Protein AF-A0AAV0K6W0-F1 (afdb_monomer_lite)

Structure (mmCIF, N/CA/C/O backbone):
data_AF-A0AAV0K6W0-F1
#
_entry.id   AF-A0AAV0K6W0-F1
#
loop_
_atom_site.group_PDB
_atom_site.id
_atom_site.type_symbol
_atom_site.label_atom_id
_atom_site.label_alt_id
_atom_site.label_comp_id
_atom_site.label_asym_id
_atom_site.label_entity_id
_atom_site.label_seq_id
_atom_site.pdbx_PDB_ins_code
_atom_site.Cartn_x
_atom_site.Cartn_y
_atom_site.Cartn_z
_atom_site.occupancy
_atom_site.B_iso_or_equiv
_atom_site.auth_seq_id
_atom_site.auth_comp_id
_atom_site.auth_asym_id
_atom_site.auth_atom_id
_atom_site.pdbx_PDB_model_num
ATOM 1 N N . MET A 1 1 ? 7.164 -18.076 -8.371 1.00 51.12 1 MET A N 1
ATOM 2 C CA . MET A 1 1 ? 8.395 -17.567 -7.729 1.00 51.12 1 MET A CA 1
ATOM 3 C C . MET A 1 1 ? 7.975 -16.314 -7.001 1.00 51.12 1 MET A C 1
ATOM 5 O O . MET A 1 1 ? 7.488 -15.410 -7.667 1.00 51.12 1 MET A O 1
ATOM 9 N N . GLN A 1 2 ? 8.088 -16.304 -5.676 1.00 62.50 2 GLN A N 1
ATOM 10 C CA . GLN A 1 2 ? 7.763 -15.122 -4.881 1.00 62.50 2 GLN A CA 1
ATOM 11 C C . GLN A 1 2 ? 8.856 -14.078 -5.130 1.00 62.50 2 GLN A C 1
ATOM 13 O O . GLN A 1 2 ? 10.038 -14.381 -4.972 1.00 62.50 2 GLN A O 1
ATOM 18 N N . HIS A 1 3 ? 8.461 -12.897 -5.593 1.00 76.56 3 HIS A N 1
ATOM 19 C CA . HIS A 1 3 ? 9.320 -11.726 -5.749 1.00 76.56 3 HIS A CA 1
ATOM 20 C C . HIS A 1 3 ? 8.897 -10.687 -4.718 1.00 76.56 3 HIS A C 1
ATOM 22 O O . HIS A 1 3 ? 7.743 -10.674 -4.289 1.00 76.56 3 HIS A O 1
ATOM 28 N N . ALA A 1 4 ? 9.837 -9.847 -4.304 1.00 84.88 4 ALA A N 1
ATOM 29 C CA . ALA A 1 4 ? 9.513 -8.745 -3.422 1.00 84.88 4 ALA A CA 1
ATOM 30 C C . ALA A 1 4 ? 8.664 -7.701 -4.165 1.00 84.88 4 ALA A C 1
ATOM 32 O O . ALA A 1 4 ? 8.808 -7.539 -5.375 1.00 84.88 4 ALA A O 1
ATOM 33 N N . VAL A 1 5 ? 7.782 -7.027 -3.436 1.00 85.31 5 VAL A N 1
ATOM 34 C CA . VAL A 1 5 ? 6.876 -5.997 -3.952 1.00 85.31 5 VAL A CA 1
ATOM 35 C C . VAL A 1 5 ? 7.188 -4.669 -3.278 1.00 85.31 5 VAL A C 1
ATOM 37 O O . VAL A 1 5 ? 7.399 -4.628 -2.066 1.00 85.31 5 VAL A O 1
ATOM 40 N N . ASP A 1 6 ? 7.199 -3.587 -4.048 1.00 88.69 6 ASP A N 1
ATOM 41 C CA . ASP A 1 6 ? 7.559 -2.261 -3.548 1.00 88.69 6 ASP A CA 1
ATOM 42 C C . ASP A 1 6 ? 6.311 -1.418 -3.304 1.00 88.69 6 ASP A C 1
ATOM 44 O O . ASP A 1 6 ? 5.490 -1.199 -4.198 1.00 88.69 6 ASP A O 1
ATOM 48 N N . LEU A 1 7 ? 6.174 -0.936 -2.072 1.00 88.31 7 LEU A N 1
ATOM 49 C CA . LEU A 1 7 ? 5.059 -0.125 -1.607 1.00 88.31 7 LEU A CA 1
ATOM 50 C C . LEU A 1 7 ? 5.545 1.273 -1.225 1.00 88.31 7 LEU A C 1
ATOM 52 O O . LEU A 1 7 ? 6.512 1.413 -0.486 1.00 88.31 7 LEU A O 1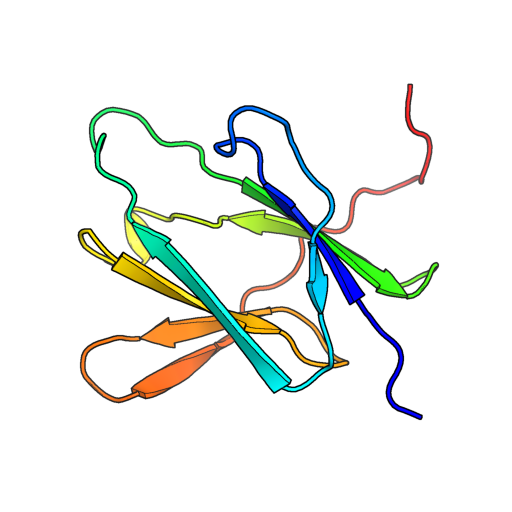
ATOM 56 N N . MET A 1 8 ? 4.816 2.307 -1.630 1.00 89.56 8 MET A N 1
ATOM 57 C CA . MET A 1 8 ? 5.058 3.681 -1.185 1.00 89.56 8 MET A CA 1
ATOM 58 C C . MET A 1 8 ? 3.729 4.378 -0.910 1.00 89.56 8 MET A C 1
ATOM 60 O O . MET A 1 8 ? 2.828 4.317 -1.742 1.00 89.56 8 MET A O 1
ATOM 64 N N . CYS A 1 9 ? 3.595 5.072 0.220 1.00 85.56 9 CYS A N 1
ATOM 65 C CA . CYS A 1 9 ? 2.354 5.754 0.589 1.00 85.56 9 CYS A CA 1
ATOM 66 C C . CYS A 1 9 ? 2.544 7.260 0.806 1.00 85.56 9 CYS A C 1
ATOM 68 O O . CYS A 1 9 ? 3.581 7.715 1.280 1.00 85.56 9 CYS A O 1
ATOM 70 N N . ASN A 1 10 ? 1.512 8.049 0.493 1.00 83.06 10 ASN A N 1
ATOM 71 C CA . ASN A 1 10 ? 1.582 9.517 0.498 1.00 83.06 10 ASN A CA 1
ATOM 72 C C . ASN A 1 10 ? 1.500 10.184 1.882 1.00 83.06 10 ASN A C 1
ATOM 74 O O . ASN A 1 10 ? 1.596 11.405 1.965 1.00 83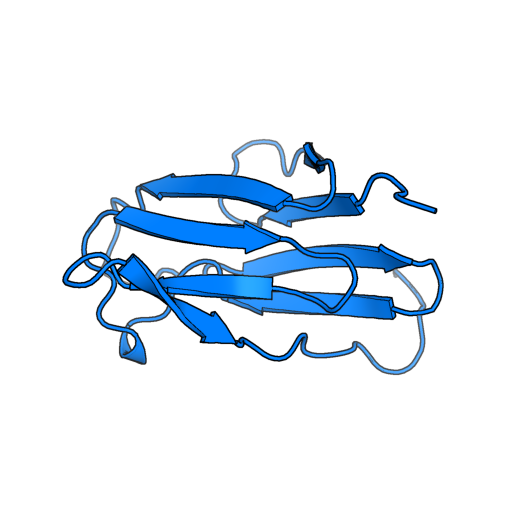.06 10 ASN A O 1
ATOM 78 N N . PHE A 1 11 ? 1.273 9.411 2.941 1.00 78.31 11 PHE A N 1
ATOM 79 C CA . PHE A 1 11 ? 1.119 9.913 4.309 1.00 78.31 11 PHE A CA 1
ATOM 80 C C . PHE A 1 11 ? 2.362 9.685 5.172 1.00 78.31 11 PHE A C 1
ATOM 82 O O . PHE A 1 11 ? 2.426 10.181 6.295 1.00 78.31 11 PHE A O 1
ATOM 89 N N . GLU A 1 12 ? 3.346 8.936 4.671 1.00 73.19 12 GLU A N 1
ATOM 90 C CA . GLU A 1 12 ? 4.610 8.770 5.371 1.00 73.19 12 GLU A CA 1
ATOM 91 C C . GLU A 1 12 ? 5.493 10.008 5.151 1.00 73.19 12 GLU A C 1
ATOM 93 O O . GLU A 1 12 ? 5.628 10.464 4.012 1.00 73.19 12 GLU A O 1
ATOM 98 N N . PRO A 1 13 ? 6.130 10.546 6.208 1.00 63.75 13 PRO A N 1
ATOM 99 C CA . PRO A 1 13 ? 6.841 11.827 6.158 1.00 63.75 13 PRO A CA 1
ATOM 100 C C . PRO A 1 13 ? 8.005 11.870 5.160 1.00 63.75 13 PRO A C 1
ATOM 102 O O . PRO A 1 13 ? 8.427 12.951 4.763 1.00 63.75 13 PRO A O 1
ATOM 105 N N . GLU A 1 14 ? 8.516 10.713 4.739 1.00 66.88 14 GLU A N 1
ATOM 106 C CA . GLU A 1 14 ? 9.638 10.603 3.804 1.00 66.88 14 GLU A CA 1
ATOM 107 C C . GLU A 1 14 ? 9.292 9.841 2.514 1.00 66.88 14 GLU A C 1
ATOM 109 O O . GLU A 1 14 ? 10.202 9.546 1.746 1.00 66.88 14 GLU A O 1
ATOM 114 N N . GLN A 1 15 ? 8.012 9.512 2.267 1.00 68.31 15 GLN A N 1
ATOM 115 C CA . GLN A 1 15 ? 7.581 8.720 1.097 1.00 68.31 15 GLN A CA 1
ATOM 116 C C . GLN A 1 15 ? 8.502 7.510 0.842 1.00 68.31 15 GLN A C 1
ATOM 118 O O . GLN A 1 15 ? 8.977 7.284 -0.271 1.00 68.31 15 GLN A O 1
ATOM 123 N N . ARG A 1 16 ? 8.828 6.761 1.902 1.00 78.38 16 ARG A N 1
ATOM 124 C CA . ARG A 1 16 ? 9.796 5.667 1.807 1.00 78.38 16 ARG A CA 1
ATOM 125 C C . ARG A 1 16 ? 9.198 4.515 1.010 1.00 78.38 16 ARG A C 1
ATOM 127 O O . ARG A 1 16 ? 8.022 4.184 1.150 1.00 78.38 16 ARG A O 1
ATOM 134 N N . ILE A 1 17 ? 10.043 3.881 0.202 1.00 84.69 17 ILE A N 1
ATOM 135 C CA . ILE A 1 17 ? 9.708 2.604 -0.420 1.00 84.69 17 ILE A CA 1
ATOM 136 C C . ILE A 1 17 ? 9.891 1.516 0.639 1.00 84.69 17 ILE A C 1
ATOM 138 O O . ILE A 1 17 ? 10.979 1.339 1.188 1.00 84.69 17 ILE A O 1
ATOM 142 N N . THR A 1 18 ? 8.808 0.807 0.931 1.00 87.12 18 THR A N 1
ATOM 143 C CA . THR A 1 18 ? 8.784 -0.384 1.772 1.00 87.12 18 THR A CA 1
ATOM 144 C C . THR A 1 18 ? 8.720 -1.604 0.868 1.00 87.12 18 THR A C 1
ATOM 146 O O . THR A 1 18 ? 7.721 -1.825 0.185 1.00 87.12 18 THR A O 1
ATOM 149 N N . THR A 1 19 ? 9.779 -2.404 0.878 1.00 88.31 19 THR A N 1
ATOM 150 C CA . THR A 1 19 ? 9.836 -3.673 0.151 1.00 88.31 19 THR A CA 1
ATOM 151 C C . THR A 1 19 ? 9.238 -4.782 1.015 1.00 88.31 19 THR A C 1
ATOM 153 O O . THR A 1 19 ? 9.655 -4.975 2.157 1.00 88.31 19 THR A O 1
ATOM 156 N N . LEU A 1 20 ? 8.258 -5.501 0.473 1.00 85.50 20 LEU A N 1
ATOM 157 C CA . LEU A 1 20 ? 7.479 -6.524 1.169 1.00 85.50 20 LEU A CA 1
ATOM 158 C C . LEU A 1 20 ? 7.579 -7.865 0.446 1.00 85.50 20 LEU A C 1
ATOM 160 O O . LEU A 1 20 ? 7.779 -7.923 -0.766 1.00 85.50 20 LEU A O 1
ATOM 164 N N . MET A 1 21 ? 7.383 -8.957 1.173 1.00 85.50 21 MET A N 1
ATOM 165 C CA . MET A 1 21 ? 7.203 -10.283 0.582 1.00 85.50 21 MET A CA 1
ATOM 166 C C . MET A 1 21 ? 5.713 -10.602 0.375 1.00 85.50 21 MET A C 1
ATOM 168 O O . MET A 1 21 ? 4.870 -10.192 1.182 1.00 85.50 21 MET A O 1
ATOM 172 N N . PRO A 1 22 ? 5.341 -11.379 -0.662 1.00 80.38 22 PRO A N 1
ATOM 173 C CA . PRO A 1 22 ? 3.962 -11.810 -0.850 1.00 80.38 22 PRO A CA 1
ATOM 174 C C . PRO A 1 22 ? 3.418 -12.531 0.391 1.00 80.38 22 PRO A C 1
ATOM 176 O O . PRO A 1 22 ? 3.988 -13.507 0.873 1.00 80.38 22 PRO A O 1
ATOM 179 N N . GLY A 1 23 ? 2.279 -12.060 0.900 1.00 77.50 23 GLY A N 1
ATOM 180 C CA . GLY A 1 23 ? 1.636 -12.564 2.113 1.00 77.50 23 GLY A CA 1
ATOM 181 C C . GLY A 1 23 ? 1.909 -11.739 3.372 1.00 77.50 23 GLY A C 1
ATOM 182 O O . GLY A 1 23 ? 1.177 -11.913 4.355 1.00 77.50 23 GLY A O 1
ATOM 183 N N . GLU A 1 24 ? 2.884 -10.825 3.348 1.00 81.81 24 GLU A N 1
ATOM 184 C CA . GLU A 1 24 ? 3.131 -9.909 4.459 1.00 81.81 24 GLU A CA 1
ATOM 185 C C . GLU A 1 24 ? 1.937 -8.979 4.708 1.00 81.81 24 GLU A C 1
ATOM 187 O O . GLU A 1 24 ? 1.148 -8.627 3.819 1.00 81.81 24 GLU A O 1
ATOM 192 N N . LEU A 1 25 ? 1.765 -8.643 5.986 1.00 79.12 25 LEU A N 1
ATOM 193 C CA . LEU A 1 25 ? 0.726 -7.745 6.461 1.00 79.12 25 LEU A CA 1
ATOM 194 C C . LEU A 1 25 ? 1.331 -6.383 6.732 1.00 79.12 25 LEU A C 1
ATOM 196 O O . LEU A 1 25 ? 2.347 -6.272 7.411 1.00 79.12 25 LEU A O 1
ATOM 200 N N . VAL A 1 26 ? 0.623 -5.362 6.280 1.00 80.81 26 VAL A N 1
ATOM 201 C CA . VAL A 1 26 ? 0.972 -3.971 6.513 1.00 80.81 26 VAL A CA 1
ATOM 202 C C . VAL A 1 26 ? -0.242 -3.222 7.038 1.00 80.81 26 VAL A C 1
ATOM 204 O O . VAL A 1 26 ? -1.391 -3.548 6.723 1.00 80.81 26 VAL A O 1
ATOM 207 N N . TRP A 1 27 ? -0.014 -2.263 7.924 1.00 78.06 27 TRP A N 1
ATOM 208 C CA . TRP A 1 27 ? -1.093 -1.527 8.565 1.00 78.06 27 TRP A CA 1
ATOM 209 C C . TRP A 1 27 ? -0.645 -0.132 8.946 1.00 78.06 27 TRP A C 1
ATOM 211 O O . TRP A 1 27 ? 0.504 0.099 9.314 1.00 78.06 27 TRP A O 1
ATOM 221 N N . TRP A 1 28 ? -1.605 0.779 8.911 1.00 75.19 28 TRP A N 1
ATOM 222 C CA . TRP A 1 28 ? -1.401 2.180 9.238 1.00 75.19 28 TRP A CA 1
ATOM 223 C C . TRP A 1 28 ? -2.530 2.643 10.137 1.00 75.19 28 TRP A C 1
ATOM 225 O O . TRP A 1 28 ? -3.695 2.265 9.951 1.00 75.19 28 TRP A O 1
ATOM 235 N N . THR A 1 29 ? -2.163 3.480 11.098 1.00 71.62 29 THR A N 1
ATOM 236 C CA . THR A 1 29 ? -3.119 4.260 11.872 1.00 71.62 29 THR A CA 1
ATOM 237 C C . THR A 1 29 ? -3.263 5.613 11.192 1.00 71.62 29 THR A C 1
ATOM 239 O O . THR A 1 29 ? -2.265 6.296 10.977 1.00 71.62 29 THR A O 1
ATOM 242 N N . VAL A 1 30 ? -4.488 5.989 10.833 1.00 68.69 30 VAL A N 1
ATOM 243 C CA . VAL A 1 30 ? -4.786 7.308 10.258 1.00 68.69 30 VAL A CA 1
ATOM 244 C C . VAL A 1 30 ? -5.508 8.111 11.330 1.00 68.69 30 VAL A C 1
ATOM 246 O O . VAL A 1 30 ? -6.655 7.816 11.662 1.00 68.69 30 VAL A O 1
ATOM 249 N N . GLU A 1 31 ? -4.804 9.075 11.922 1.00 62.25 31 GLU A N 1
ATOM 250 C CA . GLU A 1 31 ? -5.294 9.831 13.083 1.00 62.25 31 GLU A CA 1
ATOM 251 C C . GLU A 1 31 ? -6.136 11.056 12.682 1.00 62.25 31 GLU A C 1
ATOM 253 O O . GLU A 1 31 ? -7.045 11.436 13.419 1.00 62.25 31 GLU A O 1
ATOM 258 N N . ASP A 1 32 ? -5.939 11.602 11.475 1.00 57.41 32 ASP A N 1
ATOM 259 C CA . ASP A 1 32 ? -6.676 12.770 10.974 1.00 57.41 32 ASP A CA 1
ATOM 260 C C . ASP A 1 32 ? -7.781 12.386 9.981 1.00 57.41 32 ASP A C 1
ATOM 262 O O . ASP A 1 32 ? -7.562 12.189 8.787 1.00 57.41 32 ASP A O 1
ATOM 266 N N . ILE A 1 33 ? -9.012 12.304 10.492 1.00 56.22 33 ILE A N 1
ATOM 267 C CA . ILE A 1 33 ? -10.206 11.816 9.773 1.00 56.22 33 ILE A CA 1
ATOM 268 C C . ILE A 1 33 ? -10.868 12.914 8.915 1.00 56.22 33 ILE A C 1
ATOM 270 O O . ILE A 1 33 ? -11.777 12.633 8.136 1.00 56.22 33 ILE A O 1
ATOM 274 N N . LEU A 1 34 ? -10.421 14.172 9.013 1.00 56.72 34 LEU A N 1
ATOM 275 C CA . LEU A 1 34 ? -11.110 15.283 8.349 1.00 56.72 34 LEU A CA 1
ATOM 276 C C . LEU A 1 34 ? -11.003 15.220 6.815 1.00 56.72 34 LEU A C 1
ATOM 278 O O . LEU A 1 34 ? -12.018 15.445 6.163 1.00 56.72 34 LEU A O 1
ATOM 282 N N . PHE A 1 35 ? -9.844 14.862 6.238 1.00 59.03 35 PHE A N 1
ATOM 283 C CA . PHE A 1 35 ? -9.652 14.738 4.776 1.00 59.03 35 PHE A CA 1
ATOM 284 C C . PHE A 1 35 ? -8.493 13.804 4.332 1.00 59.03 35 PHE A C 1
ATOM 286 O O . PHE A 1 35 ? -7.662 14.213 3.516 1.00 59.03 35 PHE A O 1
ATOM 293 N N . PRO A 1 36 ? -8.364 12.550 4.801 1.00 60.16 36 PRO A N 1
ATOM 294 C CA . PRO A 1 36 ? -7.245 11.713 4.378 1.00 60.16 36 PRO A CA 1
ATOM 295 C C . PRO A 1 36 ? -7.546 11.034 3.033 1.00 60.16 36 PRO A C 1
ATOM 297 O O . PRO A 1 36 ? -8.052 9.913 2.967 1.00 60.16 36 PRO A O 1
ATOM 300 N N . ALA A 1 37 ? -7.193 11.695 1.930 1.00 69.25 37 ALA A N 1
ATOM 301 C CA . ALA A 1 37 ? -6.981 11.025 0.647 1.00 69.25 37 ALA A CA 1
ATOM 302 C C . ALA A 1 37 ? -5.656 10.239 0.709 1.00 69.25 37 ALA A C 1
ATOM 304 O O . ALA A 1 37 ? -4.659 10.620 0.095 1.00 69.25 37 ALA A O 1
ATOM 305 N N . VAL A 1 38 ? -5.627 9.174 1.517 1.00 80.50 38 VAL A N 1
ATOM 306 C CA . VAL A 1 38 ? -4.441 8.328 1.687 1.00 80.50 38 VAL A CA 1
ATOM 307 C C . VAL A 1 38 ? -4.408 7.285 0.588 1.00 80.50 38 VAL A C 1
ATOM 309 O O . VAL A 1 38 ? -5.252 6.386 0.532 1.00 80.50 38 VAL A O 1
ATOM 312 N N . TRP A 1 39 ? -3.399 7.385 -0.260 1.00 83.25 39 TRP A N 1
ATOM 313 C CA . TRP A 1 39 ? -3.143 6.449 -1.335 1.00 83.25 39 TRP A CA 1
ATOM 314 C C . TRP A 1 39 ? -1.740 5.872 -1.211 1.00 83.25 39 TRP A C 1
ATOM 316 O O . TRP A 1 39 ? -0.827 6.479 -0.650 1.00 83.25 39 TRP A O 1
ATOM 326 N N . CYS A 1 40 ? -1.592 4.674 -1.749 1.00 86.38 40 CYS A N 1
ATOM 327 C CA . CYS A 1 40 ? -0.333 3.974 -1.834 1.00 86.38 40 CYS A CA 1
ATOM 328 C C . CYS A 1 40 ? -0.129 3.497 -3.268 1.00 86.38 40 CYS A C 1
ATOM 330 O O . CYS A 1 40 ? -1.055 2.993 -3.905 1.00 86.38 40 CYS A O 1
ATOM 332 N N . TYR A 1 41 ? 1.080 3.679 -3.772 1.00 88.94 41 TYR A N 1
ATOM 333 C CA . TYR A 1 41 ? 1.570 3.022 -4.966 1.00 88.94 41 TYR A CA 1
ATOM 334 C C . TYR A 1 41 ? 2.079 1.632 -4.590 1.00 88.94 41 TYR A C 1
ATOM 336 O O . TYR A 1 41 ? 2.751 1.476 -3.571 1.00 88.94 41 TYR A O 1
ATOM 344 N N . LEU A 1 42 ? 1.762 0.641 -5.416 1.00 88.31 42 LEU A N 1
ATOM 345 C CA . LEU A 1 42 ? 2.291 -0.707 -5.307 1.00 88.31 42 LEU A CA 1
ATOM 346 C C . 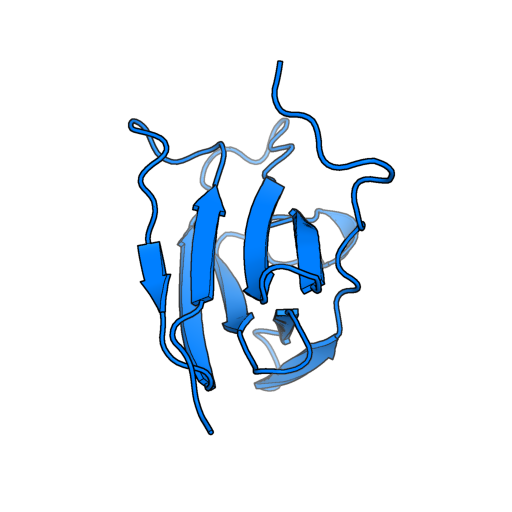LEU A 1 42 ? 2.809 -1.158 -6.666 1.00 88.31 42 LEU A C 1
ATOM 348 O O . LEU A 1 42 ? 2.066 -1.131 -7.649 1.00 88.31 42 LEU A O 1
ATOM 352 N N . GLN A 1 43 ? 4.042 -1.647 -6.68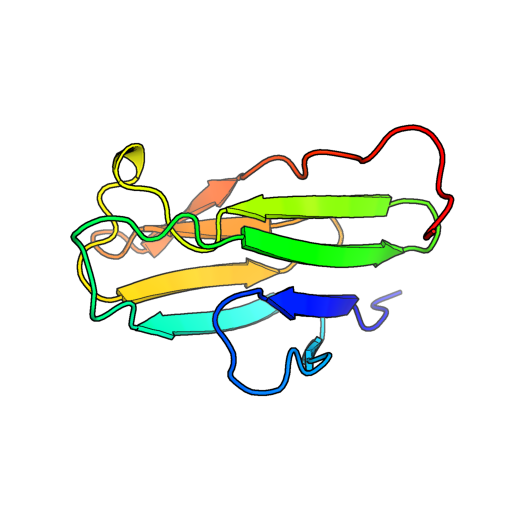4 1.00 87.62 43 GLN A N 1
ATOM 353 C CA . GLN A 1 43 ? 4.617 -2.382 -7.799 1.00 87.62 43 GLN A CA 1
ATOM 354 C C . GLN A 1 43 ? 4.774 -3.841 -7.394 1.00 87.62 43 GLN A C 1
ATOM 356 O O . GLN A 1 43 ? 5.603 -4.180 -6.552 1.00 87.62 43 GLN A O 1
ATOM 361 N N . VAL A 1 44 ? 3.928 -4.692 -7.971 1.00 80.38 44 VAL A N 1
ATOM 362 C CA . VAL A 1 44 ? 4.021 -6.140 -7.787 1.00 80.38 44 VAL A CA 1
ATOM 363 C C . VAL A 1 44 ? 5.033 -6.677 -8.791 1.00 80.38 44 VAL A C 1
ATOM 365 O O . VAL A 1 44 ? 6.049 -7.226 -8.401 1.00 80.38 44 VAL A O 1
ATOM 368 N N . THR A 1 45 ? 4.823 -6.410 -10.079 1.00 80.31 45 THR A N 1
ATOM 369 C CA . THR A 1 45 ? 5.807 -6.663 -11.141 1.00 80.31 45 THR A CA 1
ATOM 370 C C . THR A 1 45 ? 5.991 -5.417 -12.000 1.00 80.31 45 THR A C 1
ATOM 372 O O . THR A 1 45 ? 5.214 -4.468 -11.893 1.00 80.31 45 TH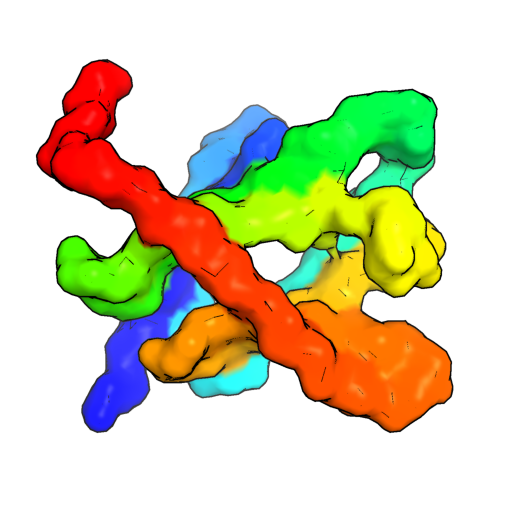R A O 1
ATOM 375 N N . ASP A 1 46 ? 6.977 -5.435 -12.898 1.00 81.50 46 ASP A N 1
ATOM 376 C CA . ASP A 1 46 ? 7.211 -4.348 -13.861 1.00 81.50 46 ASP A CA 1
ATOM 377 C C . ASP A 1 46 ? 5.987 -4.061 -14.750 1.00 81.50 46 ASP A C 1
ATOM 379 O O . ASP A 1 46 ? 5.781 -2.924 -15.163 1.00 81.50 46 ASP A O 1
ATOM 383 N N . ASP A 1 47 ? 5.137 -5.068 -14.982 1.00 81.88 47 ASP A N 1
ATOM 384 C CA . ASP A 1 47 ? 3.901 -4.956 -15.770 1.00 81.88 47 ASP A CA 1
ATOM 385 C C . ASP A 1 47 ? 2.628 -4.871 -14.902 1.00 81.88 47 ASP A C 1
ATOM 387 O O . ASP A 1 47 ? 1.531 -4.623 -15.411 1.00 81.88 47 ASP A O 1
ATOM 391 N N . PHE A 1 48 ? 2.740 -5.099 -13.590 1.00 79.56 48 PHE A N 1
ATOM 392 C CA . PHE A 1 48 ? 1.615 -5.107 -12.658 1.00 79.56 48 PHE A CA 1
ATOM 393 C C . PHE A 1 48 ? 1.887 -4.177 -11.479 1.00 79.56 48 PHE A C 1
ATOM 395 O O . PHE A 1 48 ? 2.357 -4.572 -10.411 1.00 79.56 48 PHE A O 1
ATOM 402 N N . PHE A 1 49 ? 1.547 -2.912 -11.695 1.00 86.06 49 PHE A N 1
ATOM 403 C CA . PHE A 1 49 ? 1.669 -1.847 -10.715 1.00 86.06 49 PHE A CA 1
ATOM 404 C C . PHE A 1 49 ? 0.462 -0.910 -10.781 1.00 86.06 49 PHE A C 1
ATOM 406 O O . PHE A 1 49 ? -0.309 -0.900 -11.745 1.00 86.06 49 PHE A O 1
ATOM 413 N N . GLY A 1 50 ? 0.284 -0.104 -9.743 1.00 87.38 50 GLY A N 1
ATOM 414 C CA . GLY A 1 50 ? -0.772 0.893 -9.714 1.00 87.38 50 GLY A CA 1
ATOM 415 C C . GLY A 1 50 ? -0.951 1.518 -8.346 1.00 87.38 50 GLY A C 1
ATOM 416 O O . GLY A 1 50 ? -0.143 1.340 -7.438 1.00 87.38 50 GLY A O 1
ATOM 417 N N . MET A 1 51 ? -2.042 2.259 -8.202 1.00 88.06 51 MET A N 1
ATOM 418 C CA . MET A 1 51 ? -2.398 2.910 -6.949 1.00 88.06 51 MET A CA 1
ATOM 419 C C . MET A 1 51 ? -3.558 2.198 -6.269 1.00 88.06 51 MET A C 1
ATOM 421 O O . MET A 1 51 ? -4.461 1.678 -6.921 1.00 88.06 51 MET A O 1
ATOM 425 N N . PHE A 1 52 ? -3.580 2.233 -4.946 1.00 85.00 52 PHE A N 1
ATOM 426 C CA . PHE A 1 52 ? -4.733 1.848 -4.150 1.00 85.00 52 PHE A CA 1
ATOM 427 C C . PHE A 1 52 ? -4.933 2.832 -3.003 1.00 85.00 52 PHE A C 1
ATOM 429 O O . PHE A 1 52 ? -4.051 3.618 -2.662 1.00 85.00 52 PHE A O 1
ATOM 436 N N . TRP A 1 53 ? -6.118 2.809 -2.407 1.00 80.81 53 TRP A N 1
ATOM 437 C CA . TRP A 1 53 ? -6.422 3.679 -1.281 1.00 80.81 53 TRP A CA 1
ATOM 438 C C . TRP A 1 53 ? -6.001 3.005 0.020 1.00 80.81 53 TRP A C 1
ATOM 440 O O . TRP A 1 53 ? -6.641 2.039 0.426 1.00 80.81 53 TRP A O 1
ATOM 450 N N . GLY A 1 54 ? -4.973 3.529 0.692 1.00 77.25 54 GLY A N 1
ATOM 451 C CA . GLY A 1 54 ? -4.552 3.056 2.014 1.00 77.25 54 GLY A CA 1
ATOM 452 C C . GLY A 1 54 ? -5.568 3.382 3.119 1.00 77.25 54 GLY A C 1
ATOM 453 O O . GLY A 1 54 ? -5.591 2.700 4.146 1.00 77.25 54 GLY A O 1
ATOM 454 N N . TYR A 1 55 ? -6.453 4.356 2.870 1.00 76.38 55 TYR A N 1
ATOM 455 C CA . TYR A 1 55 ? -7.638 4.663 3.671 1.00 76.38 55 TYR A CA 1
ATOM 456 C C . TYR A 1 55 ? -8.851 4.941 2.774 1.00 76.38 55 TYR A C 1
ATOM 458 O O . TYR A 1 55 ? -8.758 5.683 1.797 1.00 76.38 55 TYR A O 1
ATOM 466 N N . LEU A 1 56 ? -10.010 4.385 3.133 1.00 67.31 56 LEU A N 1
ATOM 467 C CA . LEU A 1 56 ? -11.293 4.678 2.491 1.00 67.31 56 LEU A CA 1
ATOM 468 C C . LEU A 1 56 ? -12.376 4.844 3.551 1.00 67.31 56 LEU A C 1
ATOM 470 O O . LEU A 1 56 ? -12.750 3.868 4.204 1.00 67.31 56 LEU A O 1
ATOM 474 N N . VAL A 1 57 ? -12.974 6.038 3.622 1.00 61.78 57 VAL A N 1
ATOM 475 C CA . VAL A 1 57 ? -14.159 6.302 4.461 1.00 61.78 57 VAL A CA 1
ATOM 476 C C . VAL A 1 57 ? -15.267 5.282 4.167 1.00 61.78 57 VAL A C 1
ATOM 478 O O . VAL A 1 57 ? -15.889 4.743 5.079 1.00 61.78 57 VAL A O 1
ATOM 481 N N . THR A 1 58 ? -15.466 4.928 2.891 1.00 61.00 58 THR A N 1
ATOM 482 C CA . THR A 1 58 ? -16.498 3.967 2.460 1.00 61.00 58 THR A CA 1
ATOM 483 C C . THR A 1 58 ? -16.248 2.537 2.935 1.00 61.00 58 THR A C 1
ATOM 485 O O . THR A 1 58 ? -17.191 1.751 3.020 1.00 61.00 58 THR A O 1
ATOM 488 N N . LYS A 1 59 ? -14.999 2.177 3.261 1.00 62.62 59 LYS A N 1
ATOM 489 C CA . LYS A 1 59 ? -14.649 0.855 3.801 1.00 62.62 59 LYS A CA 1
ATOM 490 C C . LYS A 1 59 ? -14.833 0.771 5.313 1.00 62.62 59 LYS A C 1
ATOM 492 O O . LYS A 1 59 ? -14.716 -0.322 5.863 1.00 62.62 59 LYS A 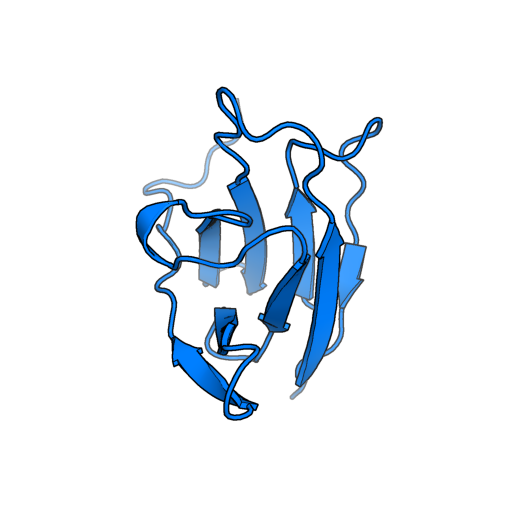O 1
ATOM 497 N N . ASN A 1 60 ? -15.166 1.889 5.966 1.00 60.88 60 ASN A N 1
ATOM 498 C CA . ASN A 1 60 ? -15.439 1.975 7.399 1.00 60.88 60 ASN A CA 1
ATOM 499 C C . ASN A 1 60 ? -14.308 1.367 8.255 1.00 60.88 60 ASN A C 1
ATOM 501 O O . ASN A 1 60 ? -14.543 0.858 9.354 1.00 60.88 60 ASN A O 1
ATOM 505 N N . CYS A 1 61 ? -13.075 1.376 7.730 1.00 64.75 61 CYS A N 1
ATOM 506 C CA . CYS A 1 61 ? -11.902 1.120 8.544 1.00 64.75 61 CYS A CA 1
ATOM 507 C C . CYS A 1 61 ? -11.765 2.348 9.441 1.00 64.75 61 CYS A C 1
ATOM 509 O O . CYS A 1 61 ? -11.706 3.460 8.932 1.00 64.75 61 CYS A O 1
ATOM 511 N N . GLY A 1 62 ? -11.902 2.155 10.755 1.00 63.94 62 GLY A N 1
ATOM 512 C CA . GLY A 1 62 ? -11.940 3.252 11.724 1.00 63.94 62 GLY A CA 1
ATOM 513 C C . GLY A 1 62 ? -10.594 3.972 11.798 1.00 63.94 62 GLY A C 1
ATOM 514 O O . GLY A 1 62 ? -10.172 4.631 10.859 1.00 63.94 62 GLY A O 1
ATOM 515 N N . THR A 1 63 ? -9.890 3.828 12.915 1.00 64.44 63 THR A N 1
ATOM 516 C CA . THR A 1 63 ? -8.545 4.402 13.089 1.00 64.44 63 THR A CA 1
ATOM 517 C C . THR A 1 63 ? -7.428 3.522 12.527 1.00 64.44 63 THR A C 1
ATOM 519 O O . THR A 1 63 ? -6.363 4.037 12.209 1.00 64.44 63 THR A O 1
ATOM 522 N N . LEU A 1 64 ? -7.655 2.210 12.374 1.00 70.56 64 LEU A N 1
ATOM 523 C CA . LEU A 1 64 ? -6.661 1.240 11.898 1.00 70.56 64 LEU A CA 1
ATOM 524 C C . LEU A 1 64 ? -7.161 0.511 10.645 1.00 70.56 64 LEU A C 1
ATOM 526 O O . LEU A 1 64 ? -8.152 -0.228 10.701 1.00 70.56 64 LEU A O 1
ATOM 530 N N . CYS A 1 65 ? -6.439 0.662 9.535 1.00 74.56 65 CYS A N 1
ATOM 531 C CA . CYS A 1 65 ? -6.700 -0.049 8.284 1.00 74.56 65 CYS A CA 1
ATOM 532 C C . CYS A 1 65 ? -5.566 -1.055 8.043 1.00 74.56 65 CYS A C 1
ATOM 534 O O . CYS A 1 65 ? -4.386 -0.713 8.106 1.00 74.56 65 CYS A O 1
ATOM 536 N N . ARG A 1 66 ? -5.931 -2.322 7.821 1.00 78.88 66 ARG A N 1
ATOM 537 C CA . ARG A 1 66 ? -4.987 -3.426 7.617 1.00 78.88 66 ARG A CA 1
ATOM 538 C C . ARG A 1 66 ? -5.066 -3.896 6.178 1.00 78.88 66 ARG A C 1
ATOM 540 O O . ARG A 1 66 ? -6.160 -4.140 5.668 1.00 78.88 66 ARG A O 1
ATOM 547 N N . TRP A 1 67 ? -3.911 -4.080 5.568 1.00 80.50 67 TRP A N 1
ATOM 548 C CA . TRP A 1 67 ? -3.769 -4.518 4.194 1.00 80.50 67 TRP A CA 1
ATOM 549 C C . TRP A 1 67 ? -2.866 -5.748 4.143 1.00 80.50 67 TRP A C 1
ATOM 551 O O . TRP A 1 67 ? -1.898 -5.874 4.893 1.00 80.50 67 TRP A O 1
ATOM 561 N N . ARG A 1 68 ? -3.210 -6.688 3.271 1.00 82.56 68 ARG A N 1
ATOM 562 C CA . ARG A 1 68 ? -2.373 -7.831 2.921 1.00 82.56 68 ARG A CA 1
ATOM 563 C C . ARG A 1 68 ? -2.006 -7.704 1.458 1.00 82.56 68 ARG A C 1
ATOM 565 O O . ARG A 1 68 ? -2.902 -7.594 0.621 1.00 82.56 68 ARG A O 1
ATOM 572 N N . ILE A 1 69 ? -0.716 -7.761 1.164 1.00 81.12 69 ILE A N 1
ATOM 573 C CA . ILE A 1 69 ? -0.232 -7.741 -0.212 1.00 81.12 69 ILE A CA 1
ATOM 574 C C . ILE A 1 69 ? 0.047 -9.175 -0.648 1.00 81.12 69 ILE A C 1
ATOM 576 O O . ILE A 1 69 ? 0.587 -9.971 0.120 1.00 81.12 69 ILE A O 1
ATOM 580 N N . LYS A 1 70 ? -0.381 -9.536 -1.855 1.00 76.00 70 LYS A N 1
ATOM 581 C CA . LYS A 1 70 ? -0.141 -10.846 -2.469 1.00 76.00 70 LYS A CA 1
ATOM 582 C C . LYS A 1 70 ? 0.361 -10.667 -3.901 1.00 76.00 70 LYS A C 1
ATOM 584 O O . LYS A 1 70 ? 0.342 -9.563 -4.432 1.00 76.00 70 LYS A O 1
ATOM 589 N N . GLU A 1 71 ? 0.757 -11.775 -4.524 1.00 70.62 71 GLU A N 1
ATOM 590 C CA . GLU A 1 71 ? 1.235 -11.813 -5.916 1.00 70.62 71 GLU A CA 1
ATOM 591 C C . GLU A 1 71 ? 0.202 -11.290 -6.936 1.00 70.62 71 GLU A C 1
ATOM 593 O O . GLU A 1 71 ? 0.567 -10.891 -8.033 1.00 70.62 71 GLU A O 1
ATOM 598 N N . ASP A 1 72 ? -1.085 -11.284 -6.588 1.00 69.88 72 ASP A N 1
ATOM 599 C CA . ASP A 1 72 ? -2.206 -10.874 -7.440 1.00 69.88 72 ASP A CA 1
ATOM 600 C C . ASP A 1 72 ? -2.862 -9.545 -7.013 1.00 69.88 72 ASP A C 1
ATOM 602 O O . ASP A 1 72 ? -3.880 -9.125 -7.575 1.00 69.88 72 ASP A O 1
ATOM 606 N N . GLY A 1 73 ? -2.265 -8.840 -6.045 1.00 70.75 73 GLY A N 1
ATOM 607 C CA . GLY A 1 73 ? -2.646 -7.473 -5.692 1.00 70.75 73 GLY A CA 1
ATOM 608 C C . GLY A 1 73 ? -2.870 -7.243 -4.200 1.00 70.75 73 GLY A C 1
ATOM 609 O O . GLY A 1 73 ? -2.207 -7.826 -3.339 1.00 70.75 73 GLY A O 1
ATOM 610 N N . VAL A 1 74 ? -3.798 -6.333 -3.890 1.00 77.25 74 VAL A N 1
ATOM 611 C CA . VAL A 1 74 ? -3.987 -5.776 -2.544 1.00 77.25 74 VAL A CA 1
ATOM 612 C C . VAL A 1 74 ? -5.314 -6.212 -1.946 1.00 77.25 74 VAL A C 1
ATOM 614 O O . VAL A 1 74 ? -6.372 -6.138 -2.570 1.00 77.25 74 VAL A O 1
ATOM 617 N N . TYR A 1 75 ? -5.264 -6.641 -0.688 1.00 74.69 75 TYR A N 1
ATOM 618 C CA . TYR A 1 75 ? -6.417 -7.135 0.050 1.00 74.69 75 TYR A CA 1
ATOM 619 C C . TYR A 1 75 ? -6.611 -6.319 1.319 1.00 74.69 75 TYR A C 1
ATOM 621 O O . TYR A 1 75 ? -5.759 -6.313 2.205 1.00 74.69 75 TYR A O 1
ATOM 629 N N . TYR A 1 76 ? -7.765 -5.678 1.442 1.00 71.44 76 TYR A N 1
ATOM 630 C CA . TYR A 1 76 ? -8.216 -5.084 2.690 1.00 71.44 76 TYR A CA 1
ATOM 631 C C . TYR A 1 76 ? -8.576 -6.186 3.691 1.00 71.44 76 TYR A C 1
ATOM 633 O O . TYR A 1 76 ? -9.357 -7.083 3.371 1.00 71.44 76 TYR A O 1
ATOM 641 N N . VAL A 1 77 ? -8.046 -6.119 4.911 1.00 69.44 77 VAL A N 1
ATOM 642 C CA . VAL A 1 77 ? -8.406 -7.032 6.002 1.00 69.44 77 VAL A CA 1
ATOM 643 C C . VAL A 1 77 ? -9.453 -6.351 6.876 1.00 69.44 77 VAL A C 1
ATOM 645 O O . VAL A 1 77 ? -9.143 -5.428 7.634 1.00 69.44 77 VAL A O 1
ATOM 648 N N . GLN A 1 78 ? -10.703 -6.804 6.790 1.00 65.56 78 GLN A N 1
ATOM 649 C CA . GLN A 1 78 ? -11.782 -6.234 7.589 1.00 65.56 78 GLN A CA 1
ATOM 650 C C . GLN A 1 78 ? -11.617 -6.633 9.061 1.00 65.56 78 GLN A C 1
ATOM 652 O O . GLN A 1 78 ? -11.543 -7.813 9.405 1.00 65.56 78 GLN A O 1
ATOM 657 N N . SER A 1 79 ? -11.557 -5.632 9.943 1.00 60.16 79 SER A N 1
ATOM 658 C CA . SER A 1 79 ? -11.162 -5.803 11.348 1.00 60.16 79 SER A CA 1
ATOM 659 C C . SER A 1 79 ? -12.130 -6.631 12.196 1.00 60.16 79 SER A C 1
ATOM 661 O O . SER A 1 79 ? -11.708 -7.157 13.222 1.00 60.16 79 SER A O 1
ATOM 663 N N . LYS A 1 80 ? -13.402 -6.746 11.794 1.00 57.94 80 LYS A N 1
ATOM 664 C CA . LYS A 1 80 ? -14.436 -7.422 12.593 1.00 57.94 80 LYS A CA 1
ATOM 665 C C . LYS A 1 80 ? -14.388 -8.948 12.483 1.00 57.94 80 LYS A C 1
ATOM 667 O O . LYS A 1 80 ? -14.535 -9.615 13.500 1.00 57.94 80 LYS A O 1
ATOM 672 N N . ASP A 1 81 ? -14.085 -9.477 11.295 1.00 65.44 81 ASP A N 1
ATOM 673 C CA . ASP A 1 81 ? -14.262 -10.911 11.006 1.00 65.44 81 ASP A CA 1
ATOM 674 C C . ASP A 1 81 ? -13.003 -11.556 10.389 1.00 65.44 81 ASP A C 1
ATOM 676 O O . ASP A 1 81 ? -12.987 -12.746 10.083 1.00 65.44 81 ASP A O 1
ATOM 680 N N . GLY A 1 82 ? -11.943 -10.771 10.145 1.00 62.03 82 GLY A N 1
ATOM 681 C CA . GLY A 1 82 ? -10.724 -11.232 9.468 1.00 62.03 82 GLY A CA 1
ATOM 682 C C . GLY A 1 82 ? -10.904 -11.526 7.972 1.00 62.03 82 GLY A C 1
ATOM 683 O O . GLY A 1 82 ? -9.967 -11.992 7.322 1.00 62.03 82 GLY A O 1
ATOM 684 N N . ALA A 1 83 ? -12.086 -11.246 7.417 1.00 68.12 83 ALA A N 1
ATOM 685 C CA . ALA A 1 83 ? -12.385 -11.428 6.005 1.00 68.12 83 ALA A CA 1
ATOM 686 C C . ALA A 1 83 ? -11.507 -10.515 5.133 1.00 68.12 83 ALA A C 1
ATOM 688 O O . ALA A 1 83 ? -11.363 -9.317 5.396 1.00 68.12 83 ALA A O 1
ATOM 689 N N . LEU A 1 84 ? -10.929 -11.095 4.078 1.00 66.62 84 LEU A N 1
ATOM 690 C CA . LEU A 1 84 ? -10.158 -10.367 3.075 1.00 66.62 84 LEU A CA 1
ATOM 691 C C . LEU A 1 84 ? -11.101 -9.855 1.985 1.00 66.62 84 LEU A C 1
ATOM 693 O O . LEU A 1 84 ? -11.793 -10.646 1.348 1.00 66.62 84 LEU A O 1
ATOM 697 N N . GLN A 1 85 ? -11.096 -8.550 1.731 1.00 72.12 85 GLN A N 1
ATOM 698 C CA . GLN A 1 85 ? -11.746 -7.956 0.568 1.00 72.12 85 GLN A CA 1
ATOM 699 C C . GLN A 1 85 ? -10.693 -7.506 -0.433 1.00 72.12 85 GLN A C 1
ATOM 701 O O . GLN A 1 85 ? -9.823 -6.705 -0.102 1.00 72.12 85 GLN A O 1
ATOM 706 N N . TYR A 1 86 ? -10.789 -7.994 -1.665 1.00 71.75 86 TYR A N 1
ATOM 707 C CA . TYR A 1 86 ? -9.916 -7.537 -2.737 1.00 71.75 86 TYR A CA 1
ATOM 708 C C . TYR A 1 86 ? -10.131 -6.045 -3.021 1.00 71.75 86 TYR A C 1
ATOM 710 O O . TYR A 1 86 ? -11.272 -5.568 -3.054 1.00 71.75 86 TYR A O 1
ATOM 718 N N . GLN A 1 87 ? -9.040 -5.321 -3.248 1.00 72.44 87 GLN A N 1
ATOM 719 C CA . GLN A 1 87 ? -9.063 -3.984 -3.816 1.00 72.44 87 GLN A CA 1
ATOM 720 C C . GLN A 1 87 ? -8.272 -3.998 -5.118 1.00 72.44 87 GLN A C 1
ATOM 722 O O . GLN A 1 87 ? -7.081 -4.300 -5.137 1.00 72.44 87 GLN A O 1
ATOM 727 N N . TRP A 1 88 ? -8.955 -3.645 -6.204 1.00 69.75 88 TRP A N 1
ATOM 728 C CA . TRP A 1 88 ? -8.314 -3.466 -7.497 1.00 69.75 88 TRP A CA 1
ATOM 729 C C . TRP A 1 88 ? -7.276 -2.352 -7.412 1.00 69.75 88 TRP A C 1
ATOM 731 O O . TRP A 1 88 ? -7.568 -1.264 -6.906 1.00 69.75 88 TRP A O 1
ATOM 741 N N . LEU A 1 89 ? -6.083 -2.633 -7.935 1.00 75.88 89 LEU A N 1
ATOM 742 C CA . LEU A 1 89 ? -5.115 -1.593 -8.238 1.00 75.88 89 LEU A CA 1
ATOM 743 C C . LEU A 1 89 ? -5.671 -0.745 -9.380 1.00 75.88 89 LEU A C 1
ATOM 745 O O . LEU A 1 89 ? -6.059 -1.262 -10.428 1.00 75.88 89 LEU A O 1
ATOM 749 N N . TYR A 1 90 ? -5.692 0.566 -9.182 1.00 78.62 90 TYR A N 1
ATOM 750 C CA . TYR A 1 90 ? -5.884 1.511 -10.266 1.00 78.62 90 TYR A CA 1
ATOM 751 C C . TYR A 1 90 ? -4.588 1.538 -11.072 1.00 78.62 90 TYR A C 1
ATOM 753 O O . TYR A 1 90 ? -3.621 2.199 -10.687 1.00 78.62 90 TYR A O 1
ATOM 761 N N . GLN A 1 91 ? -4.552 0.760 -12.155 1.00 71.62 91 GLN A N 1
ATOM 762 C CA . GLN A 1 91 ? -3.429 0.768 -13.086 1.00 71.62 91 GLN A CA 1
ATOM 763 C C . GLN A 1 91 ? -3.325 2.157 -13.713 1.00 71.62 91 GLN A C 1
ATOM 765 O O . GLN A 1 91 ? -4.312 2.685 -14.226 1.00 71.62 91 GLN A O 1
ATOM 770 N N . ILE A 1 92 ? -2.136 2.751 -13.656 1.00 62.91 92 ILE A N 1
ATOM 771 C CA . ILE A 1 92 ? -1.858 4.038 -14.294 1.00 62.91 92 ILE A CA 1
ATOM 772 C C . ILE A 1 92 ? -1.546 3.743 -15.770 1.00 62.91 92 ILE A C 1
ATOM 774 O O . ILE A 1 92 ? -0.523 3.110 -16.044 1.00 62.91 92 ILE A O 1
ATOM 778 N N . PRO A 1 93 ? -2.395 4.137 -16.739 1.00 50.25 93 PRO A N 1
ATOM 779 C CA . PRO A 1 93 ? -2.137 3.851 -18.145 1.00 50.25 93 PRO A CA 1
ATOM 780 C C . PRO A 1 93 ? -0.936 4.670 -18.634 1.00 50.25 93 PRO A C 1
ATOM 782 O O . PRO A 1 93 ? -0.954 5.894 -18.540 1.00 50.25 93 PRO A O 1
ATOM 785 N N . GLY A 1 94 ? 0.075 3.999 -19.195 1.00 54.25 94 GLY A N 1
ATOM 786 C CA . GLY A 1 94 ? 1.216 4.649 -19.852 1.00 54.25 94 GLY A CA 1
ATOM 787 C C . GLY A 1 94 ? 2.335 5.073 -18.903 1.00 54.25 94 GLY A C 1
ATOM 788 O O . GLY A 1 94 ? 2.604 6.262 -18.782 1.00 54.25 94 GLY A O 1
ATOM 789 N N . GLY A 1 95 ? 2.998 4.093 -18.274 1.00 43.91 95 GLY A N 1
ATOM 790 C CA . GLY A 1 95 ? 4.176 4.275 -17.420 1.00 43.91 95 GLY A CA 1
ATOM 791 C C . GLY A 1 95 ? 5.149 5.335 -17.946 1.00 43.91 95 GLY A C 1
ATOM 792 O O . GLY A 1 95 ? 5.885 5.120 -18.905 1.00 43.91 95 GLY A O 1
ATOM 793 N N . GLY A 1 96 ? 5.120 6.489 -17.295 1.00 34.91 96 GLY A N 1
ATOM 794 C CA . GLY A 1 96 ? 5.969 7.636 -17.552 1.00 34.91 96 GLY A CA 1
ATOM 795 C C . GLY A 1 96 ? 5.871 8.539 -16.337 1.00 34.91 96 GLY A C 1
ATOM 796 O O . GLY A 1 96 ? 4.951 9.346 -16.232 1.00 34.91 96 GLY A O 1
ATOM 797 N N . PHE A 1 97 ? 6.780 8.341 -15.385 1.00 43.94 97 PHE A N 1
ATOM 798 C CA . PHE A 1 97 ? 7.012 9.303 -14.317 1.00 43.94 97 PHE A CA 1
ATOM 799 C C . PHE A 1 97 ? 7.501 10.603 -14.973 1.00 43.94 97 PHE A C 1
ATOM 801 O O . PHE A 1 97 ? 8.441 10.564 -15.771 1.00 43.94 97 PHE A O 1
ATOM 808 N N . VAL A 1 98 ? 6.830 11.721 -14.691 1.00 34.62 98 VAL A N 1
ATOM 809 C CA . VAL A 1 98 ? 7.366 13.069 -14.940 1.00 34.62 98 VAL A CA 1
ATOM 810 C C . VAL A 1 98 ? 8.205 13.466 -13.738 1.00 34.62 98 VAL A C 1
ATOM 812 O O . VAL A 1 98 ? 7.737 13.189 -12.610 1.00 34.62 98 VAL A O 1
#

pLDDT: mean 72.52, std 12.02, range [34.62, 89.56]

Foldseek 3Di:
DWDWKWKFKPPDPVRDTDTHTAFDKDKDFDPDPPDDQIKMWMDLDPVDIAMDRNDDVVLVPDRMWMWGAHSVGIWTQNPPPRDTDDDDGPDDPDDDDD

InterPro domains:
  IPR010264 Plant self-incompatibility S1 [PF05938] (18-88)

Radius of gyration: 13.24 Å; chains: 1; bounding box: 26×33×33 Å

Organism: NCBI:txid586396

Sequence (98 aa):
MQHAVDLMCNFEPEQRITTLMPGELVWWTVEDILFPAVWCYLQVTDDFFGMFWGYLVTKNCGTLCRWRIKEDGVYYVQSKDGALQYQWLYQIPGGGFV

Secondary structure (DSSP, 8-state):
----EEEEETTSTT---EEE-TT-EEEEE----SS---EEEEEEETTEEEEEES--GGGT--SEEEEEEETTEEEEE-TTT--EEEE--B--SS----